Protein AF-A0A6I2VT55-F1 (afdb_monomer_lite)

Secondary structure (DSSP, 8-state):
-HHHHHHHHHHTT--HHHHHHHH--STTHHHHTT---BTTBS---HHHHHHHS-HHHHHHHHHPPTTS-EEEEEETTEEEEE-PPPHHHHHHHHHHHHHHSHHHHHHHHHHHHS-----TTT--EETTTTEE-

Structure (mmCIF, N/CA/C/O backbone):
data_AF-A0A6I2VT55-F1
#
_entry.id   AF-A0A6I2VT55-F1
#
loop_
_atom_site.group_PDB
_atom_site.id
_atom_site.type_symbol
_atom_site.label_atom_id
_atom_site.label_alt_id
_atom_site.label_comp_id
_atom_site.label_asym_id
_atom_si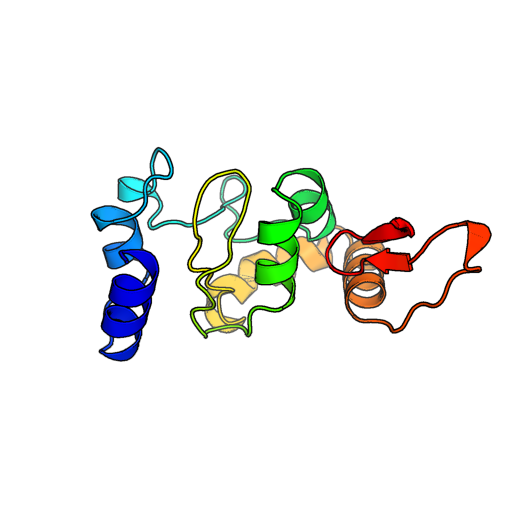te.label_entity_id
_atom_site.label_seq_id
_atom_site.pdbx_PDB_ins_code
_atom_site.Cartn_x
_atom_site.Cartn_y
_atom_site.Cartn_z
_atom_site.occupancy
_atom_site.B_iso_or_equiv
_atom_site.auth_seq_id
_atom_site.auth_comp_id
_atom_site.auth_asym_id
_atom_site.auth_atom_id
_atom_site.pdbx_PDB_model_num
ATOM 1 N N . ALA A 1 1 ? -4.137 -14.304 14.206 1.00 79.94 1 ALA A N 1
ATOM 2 C CA . ALA A 1 1 ? -5.555 -14.229 14.609 1.00 79.94 1 ALA A CA 1
ATOM 3 C C . ALA A 1 1 ? -6.063 -12.806 14.411 1.00 79.94 1 ALA A C 1
ATOM 5 O O . ALA A 1 1 ? -6.955 -12.633 13.597 1.00 79.94 1 ALA A O 1
ATOM 6 N N . GLU A 1 2 ? -5.397 -11.811 15.008 1.00 94.06 2 GLU A N 1
ATOM 7 C CA . GLU A 1 2 ? -5.775 -10.387 14.949 1.00 94.06 2 GLU A CA 1
ATOM 8 C C . GLU A 1 2 ? -6.117 -9.850 13.549 1.00 94.06 2 GLU A C 1
ATOM 10 O O . GLU A 1 2 ? -7.215 -9.356 13.339 1.00 94.06 2 GLU A O 1
A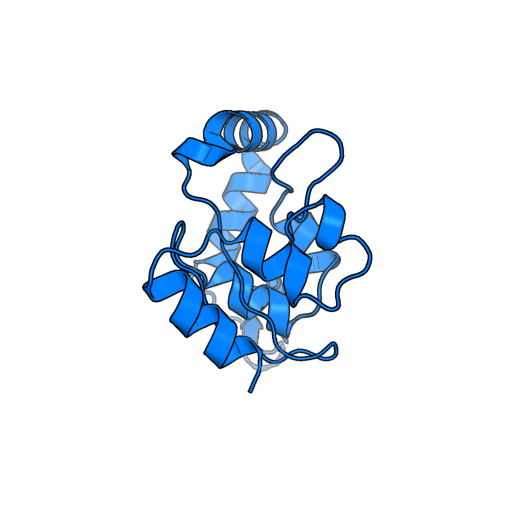TOM 15 N N . ALA A 1 3 ? -5.244 -10.036 12.551 1.00 96.75 3 ALA A N 1
ATOM 16 C CA . ALA A 1 3 ? -5.492 -9.541 11.190 1.00 96.75 3 ALA A CA 1
ATOM 17 C C . ALA A 1 3 ? -6.773 -10.111 10.542 1.00 96.75 3 ALA A C 1
ATOM 19 O O . ALA A 1 3 ? -7.418 -9.432 9.750 1.00 96.75 3 ALA A O 1
ATOM 20 N N . ARG A 1 4 ? -7.173 -11.345 10.889 1.00 97.56 4 ARG A N 1
ATOM 21 C CA . ARG A 1 4 ? -8.441 -11.921 10.406 1.00 97.56 4 ARG A CA 1
ATOM 22 C C . ARG A 1 4 ? -9.640 -11.303 11.123 1.00 97.56 4 ARG A C 1
ATOM 24 O O . ARG A 1 4 ? -10.662 -11.082 10.490 1.00 97.56 4 ARG A O 1
ATOM 31 N N . THR A 1 5 ? -9.503 -11.009 12.416 1.00 97.94 5 THR A N 1
ATOM 32 C CA . THR A 1 5 ? -10.520 -10.281 13.185 1.00 97.94 5 THR A CA 1
ATOM 33 C C . TH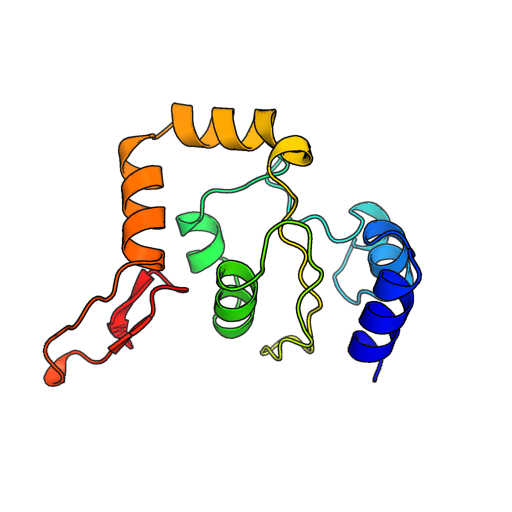R A 1 5 ? -10.732 -8.884 12.608 1.00 97.94 5 THR A C 1
ATOM 35 O O . THR A 1 5 ? -11.869 -8.510 12.358 1.00 97.94 5 THR A O 1
ATOM 38 N N . VAL A 1 6 ? -9.648 -8.153 12.322 1.00 98.25 6 VAL A N 1
ATOM 39 C CA . VAL A 1 6 ? -9.707 -6.835 11.666 1.00 98.25 6 VAL A CA 1
ATOM 40 C C . VAL A 1 6 ? -10.471 -6.918 10.347 1.00 98.25 6 VAL A C 1
ATOM 42 O O . VAL A 1 6 ? -11.418 -6.169 10.155 1.00 98.25 6 VAL A O 1
ATOM 45 N N . LEU A 1 7 ? -10.127 -7.859 9.459 1.00 98.12 7 LEU A N 1
ATOM 46 C CA . LEU A 1 7 ? -10.850 -8.035 8.192 1.00 98.12 7 LEU A CA 1
ATOM 47 C C . LEU A 1 7 ? -12.351 -8.274 8.407 1.00 98.12 7 LEU A C 1
ATOM 49 O O . LEU A 1 7 ? -13.165 -7.609 7.774 1.00 98.12 7 LEU A O 1
ATOM 53 N N . ALA A 1 8 ? -12.716 -9.151 9.343 1.00 98.12 8 ALA A N 1
ATOM 54 C CA . ALA A 1 8 ? -14.116 -9.430 9.655 1.00 98.12 8 ALA A CA 1
ATOM 55 C C . ALA A 1 8 ? -14.862 -8.214 10.235 1.00 98.12 8 ALA A C 1
ATOM 57 O O . ALA A 1 8 ? -16.068 -8.081 10.038 1.00 98.12 8 ALA A O 1
ATOM 58 N N . ASP A 1 9 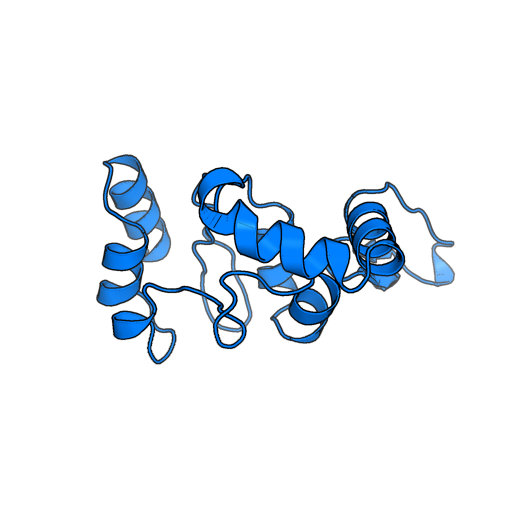? -14.183 -7.336 10.969 1.00 98.38 9 ASP A N 1
ATOM 59 C CA . ASP A 1 9 ? -14.785 -6.116 11.512 1.00 98.38 9 ASP A CA 1
ATOM 60 C C . ASP A 1 9 ? -14.942 -5.041 10.423 1.00 98.38 9 ASP A C 1
ATOM 62 O O . ASP A 1 9 ? -15.986 -4.390 10.346 1.00 98.38 9 ASP A O 1
ATOM 66 N N . LEU A 1 10 ? -13.972 -4.923 9.510 1.00 98.06 10 LEU A N 1
ATOM 67 C CA . LEU A 1 10 ? -14.059 -4.048 8.334 1.00 98.06 10 LEU A CA 1
ATOM 68 C C . LEU A 1 10 ? -15.183 -4.477 7.381 1.00 98.06 10 LEU A C 1
ATOM 70 O O . LEU A 1 10 ? -15.919 -3.629 6.883 1.00 98.06 10 LEU A O 1
ATOM 74 N N . GLU A 1 11 ? -15.378 -5.781 7.179 1.00 97.12 11 GLU A N 1
ATOM 75 C CA . GLU A 1 11 ? -16.506 -6.325 6.408 1.00 97.12 11 GLU A CA 1
ATOM 76 C C . GLU A 1 11 ? -17.868 -5.963 7.022 1.00 97.12 11 GLU A C 1
ATOM 78 O O . GLU A 1 11 ? -18.843 -5.761 6.298 1.00 97.12 11 GLU A O 1
ATOM 83 N N . LYS A 1 12 ? -17.942 -5.819 8.351 1.00 97.75 12 LYS A N 1
ATOM 84 C CA . LYS A 1 12 ? -19.146 -5.355 9.067 1.00 97.75 12 LYS A CA 1
ATOM 85 C C . LYS A 1 12 ? -19.304 -3.831 9.064 1.00 97.75 12 LYS A C 1
ATOM 87 O O . LYS A 1 12 ? -20.272 -3.326 9.629 1.00 97.75 12 LYS A O 1
ATOM 92 N N . GLY A 1 13 ? -18.378 -3.099 8.446 1.00 97.12 13 GLY A N 1
ATOM 93 C CA . GLY A 1 13 ? -18.428 -1.646 8.314 1.00 97.12 13 GLY A CA 1
ATOM 94 C C . GLY A 1 13 ? -17.652 -0.870 9.377 1.00 97.12 13 GLY A C 1
ATOM 95 O O . GLY A 1 13 ? -17.853 0.340 9.488 1.00 97.12 13 GLY A O 1
ATOM 96 N N . ALA A 1 14 ? -16.768 -1.514 10.149 1.00 98.12 14 ALA A N 1
ATOM 97 C CA . ALA A 1 14 ? -15.823 -0.774 10.983 1.00 98.12 14 ALA A CA 1
ATOM 98 C C . ALA A 1 14 ? -14.946 0.145 10.113 1.00 98.12 14 ALA A C 1
ATOM 100 O O . ALA A 1 14 ? -14.570 -0.200 8.989 1.00 98.12 14 ALA A O 1
ATOM 101 N N . ALA A 1 15 ? -14.608 1.328 10.626 1.00 97.75 15 ALA A N 1
ATOM 102 C CA . ALA A 1 15 ? -13.703 2.229 9.927 1.00 97.75 15 ALA A CA 1
ATOM 103 C C . ALA A 1 15 ? -12.260 1.712 10.021 1.00 97.75 15 ALA A C 1
ATOM 105 O O . ALA A 1 15 ? -11.792 1.347 11.098 1.00 97.75 15 ALA A O 1
ATOM 106 N N . PHE A 1 16 ? -11.525 1.751 8.905 1.00 98.00 16 PHE A N 1
ATOM 107 C CA . PHE A 1 16 ? -10.131 1.294 8.865 1.00 98.00 16 PHE A CA 1
ATOM 108 C C . PHE A 1 16 ? -9.246 2.012 9.887 1.00 98.00 16 PHE A C 1
ATOM 110 O O . PHE A 1 16 ? -8.483 1.367 10.599 1.00 98.00 16 PHE A O 1
ATOM 117 N N . ALA A 1 17 ? -9.397 3.334 10.003 1.00 97.75 17 ALA A N 1
ATOM 118 C CA . ALA A 1 17 ? -8.642 4.135 10.958 1.00 97.75 17 ALA A CA 1
ATOM 119 C C . ALA A 1 17 ? -8.920 3.732 12.416 1.00 97.75 17 ALA A C 1
ATOM 121 O O . ALA A 1 17 ? -7.994 3.710 13.221 1.00 97.75 17 ALA A O 1
ATOM 122 N N . ASP A 1 18 ? -10.160 3.356 12.743 1.00 98.38 18 ASP A N 1
ATOM 123 C CA . ASP A 1 18 ? -10.524 2.919 14.094 1.00 98.38 18 ASP A CA 1
ATOM 124 C C . ASP A 1 18 ? -9.912 1.554 14.420 1.00 98.38 18 ASP A C 1
ATOM 126 O O . ASP A 1 18 ? -9.422 1.340 15.529 1.00 98.38 18 ASP A O 1
ATOM 130 N N . GLU A 1 19 ? -9.929 0.626 13.460 1.00 98.38 19 GLU A N 1
ATOM 131 C CA . GLU A 1 19 ? -9.287 -0.684 13.598 1.00 98.38 19 GLU A CA 1
ATOM 132 C C . GLU A 1 19 ? -7.768 -0.542 13.731 1.00 98.38 19 GLU A C 1
ATOM 134 O O . GLU A 1 19 ? -7.165 -1.146 14.620 1.00 98.38 19 GLU A O 1
ATOM 139 N N . ALA A 1 20 ? -7.150 0.308 12.906 1.00 98.19 20 ALA A N 1
ATOM 140 C CA . ALA A 1 20 ? -5.726 0.602 12.979 1.00 98.19 20 ALA A CA 1
ATOM 141 C C . ALA A 1 20 ? -5.350 1.220 14.332 1.00 98.19 20 ALA A C 1
ATOM 143 O O . ALA A 1 20 ? -4.429 0.734 14.983 1.00 98.19 20 ALA A O 1
ATOM 144 N N . ALA A 1 21 ? -6.101 2.217 14.803 1.00 98.06 21 ALA A N 1
ATOM 145 C CA . ALA A 1 21 ? -5.828 2.875 16.074 1.00 98.06 21 ALA A CA 1
ATOM 146 C C . ALA A 1 21 ? -5.939 1.934 17.284 1.00 98.06 21 ALA A C 1
ATOM 148 O O . ALA A 1 21 ? -5.232 2.110 18.274 1.00 98.06 21 ALA A O 1
ATOM 149 N N . LYS A 1 22 ? -6.823 0.930 17.213 1.00 97.19 22 LYS A N 1
ATOM 150 C CA . LYS A 1 22 ? -7.054 -0.028 18.305 1.00 97.19 22 LYS A CA 1
ATOM 151 C C . LYS A 1 22 ? -6.118 -1.232 18.273 1.00 97.19 22 LYS A C 1
ATOM 153 O O . LYS A 1 22 ? -5.781 -1.750 19.335 1.00 97.19 22 LYS A O 1
ATOM 158 N N . LYS A 1 23 ? -5.779 -1.731 17.081 1.00 97.19 23 LYS A N 1
ATOM 159 C CA . LYS A 1 23 ? -5.188 -3.071 16.906 1.00 97.19 23 LYS A CA 1
ATOM 160 C C . LYS A 1 23 ? -3.853 -3.076 16.166 1.00 97.19 23 LYS A C 1
ATOM 162 O O . LYS A 1 23 ? -3.172 -4.102 16.179 1.00 97.19 23 LYS A O 1
ATOM 167 N N . SER A 1 24 ? -3.465 -1.982 15.507 1.00 97.38 24 SER A N 1
ATOM 168 C CA . SER A 1 24 ? -2.160 -1.920 14.849 1.00 97.38 24 SER A CA 1
ATOM 169 C C . SER A 1 24 ? -1.038 -1.870 15.881 1.00 97.38 24 SER A C 1
ATOM 171 O O . SER A 1 24 ? -1.138 -1.207 16.911 1.00 97.38 24 SER A O 1
ATOM 173 N N . ILE A 1 25 ? 0.054 -2.566 15.572 1.00 95.69 25 ILE A N 1
ATOM 174 C CA . ILE A 1 25 ? 1.299 -2.525 16.348 1.00 95.69 25 ILE A CA 1
ATOM 175 C C . ILE A 1 25 ? 2.304 -1.514 15.780 1.00 95.69 25 ILE A C 1
ATOM 177 O O . ILE A 1 25 ? 3.397 -1.364 16.322 1.00 95.69 25 ILE A O 1
ATOM 181 N N . GLU A 1 26 ? 1.964 -0.848 14.672 1.00 94.62 26 GLU A N 1
ATOM 182 C CA . GLU A 1 26 ? 2.776 0.229 14.112 1.00 94.62 26 GLU A CA 1
ATOM 183 C C . GLU A 1 26 ? 2.819 1.410 15.101 1.00 94.62 26 GLU A C 1
ATOM 185 O O . GLU A 1 26 ? 1.765 1.902 15.525 1.00 94.62 26 GLU A O 1
ATOM 190 N N . PRO A 1 27 ? 4.014 1.910 15.464 1.00 94.56 27 PRO A N 1
ATOM 191 C CA . PRO A 1 27 ? 4.131 3.095 16.303 1.00 94.56 27 PRO A CA 1
ATOM 192 C C . PRO A 1 27 ? 3.392 4.299 15.702 1.00 94.56 27 PRO A C 1
ATOM 194 O O . PRO A 1 27 ? 3.709 4.748 14.605 1.00 94.56 27 PRO A O 1
ATOM 197 N N . GLY A 1 28 ? 2.436 4.862 16.446 1.00 95.19 28 GLY A N 1
ATOM 198 C CA . GLY A 1 28 ? 1.681 6.049 16.031 1.00 95.19 28 GLY A CA 1
ATOM 199 C C . GLY A 1 28 ? 0.414 5.771 15.216 1.00 95.19 28 GLY A C 1
ATOM 200 O O . GLY A 1 28 ? -0.257 6.728 14.820 1.00 95.19 28 GLY A O 1
ATOM 201 N N . ALA A 1 29 ? 0.048 4.504 14.988 1.00 96.50 29 ALA A N 1
ATOM 202 C CA . ALA A 1 29 ? -1.195 4.146 14.301 1.00 96.50 29 ALA A CA 1
ATOM 203 C C . ALA A 1 29 ? -2.463 4.627 15.029 1.00 96.50 29 ALA A C 1
ATOM 205 O O . ALA A 1 29 ? -3.472 4.904 14.382 1.00 96.50 29 ALA A O 1
ATOM 206 N N . ASP A 1 30 ? -2.391 4.806 16.352 1.00 96.31 30 ASP A N 1
ATOM 207 C CA . ASP A 1 30 ? -3.419 5.443 17.187 1.00 96.31 30 ASP A CA 1
ATOM 208 C C . ASP A 1 30 ? -3.735 6.883 16.761 1.00 96.31 30 ASP A C 1
ATOM 210 O O . ASP A 1 30 ? -4.850 7.365 16.956 1.00 96.31 30 ASP A O 1
ATOM 214 N N . LYS A 1 31 ? -2.765 7.564 16.144 1.00 95.62 31 LYS A N 1
ATOM 215 C CA . LYS A 1 31 ? -2.883 8.951 15.679 1.00 95.62 31 LYS A CA 1
ATOM 216 C C . LYS A 1 31 ? -3.082 9.044 14.174 1.00 95.62 31 LYS A C 1
ATOM 218 O O . LYS A 1 31 ? -3.834 9.898 13.715 1.00 95.62 31 LYS A O 1
ATOM 223 N N . SER A 1 32 ? -2.387 8.208 13.402 1.00 95.56 32 SER A N 1
ATOM 224 C CA . SER A 1 32 ? -2.439 8.247 11.936 1.00 95.56 32 SER A CA 1
ATOM 225 C C . SER A 1 32 ? -3.629 7.486 11.351 1.00 95.56 32 SER A C 1
ATOM 227 O O . SER A 1 32 ? -3.944 7.676 10.177 1.00 95.56 32 SER A O 1
ATOM 229 N N . GLY A 1 33 ? -4.262 6.595 12.124 1.00 96.69 33 GLY A N 1
ATOM 230 C CA . GLY A 1 33 ? -5.246 5.650 11.597 1.00 96.69 33 GLY A CA 1
ATOM 231 C C . GLY A 1 33 ? -4.636 4.649 10.610 1.00 96.69 33 GLY A C 1
ATOM 232 O O . GLY A 1 33 ? -5.330 4.179 9.711 1.00 96.69 33 GLY A O 1
ATOM 233 N N . GLY A 1 34 ? -3.333 4.364 10.732 1.00 96.31 34 GLY A N 1
ATOM 234 C CA . GLY A 1 34 ? -2.581 3.490 9.823 1.00 96.31 34 GLY A CA 1
ATOM 235 C C . GLY A 1 34 ? -2.217 4.131 8.477 1.00 96.31 34 GLY A C 1
ATOM 236 O O . GLY A 1 34 ? -1.837 3.429 7.542 1.00 96.31 34 GLY A O 1
ATOM 237 N N . ALA A 1 35 ? -2.364 5.453 8.335 1.00 96.00 35 ALA A N 1
ATOM 238 C CA . ALA A 1 35 ? -2.052 6.150 7.091 1.00 96.00 35 ALA A CA 1
ATOM 239 C C . ALA A 1 35 ? -0.535 6.333 6.888 1.00 96.00 35 ALA A C 1
ATOM 241 O O . ALA A 1 35 ? 0.135 6.996 7.681 1.00 96.00 35 ALA A O 1
ATOM 242 N N . LEU A 1 36 ? -0.016 5.846 5.756 1.00 94.00 36 LEU A N 1
ATOM 243 C CA . LEU A 1 36 ? 1.388 5.988 5.341 1.00 94.00 36 LEU A CA 1
ATOM 244 C C . LEU A 1 36 ? 1.634 7.304 4.573 1.00 94.00 36 LEU A C 1
ATOM 246 O O . LEU A 1 36 ? 2.011 7.316 3.397 1.00 94.00 36 LEU A O 1
ATOM 250 N N . LYS A 1 37 ? 1.391 8.440 5.233 1.00 91.75 37 LYS A N 1
ATOM 251 C CA . LYS A 1 37 ? 1.504 9.785 4.634 1.00 91.75 37 LYS A CA 1
ATOM 252 C C . LYS A 1 37 ? 2.944 10.202 4.319 1.00 91.75 37 LYS A C 1
ATOM 254 O O . LYS A 1 37 ? 3.889 9.734 4.947 1.00 91.75 37 LYS A O 1
ATOM 259 N N . ASN A 1 38 ? 3.112 11.128 3.372 1.00 88.81 38 ASN A N 1
ATOM 260 C CA . ASN A 1 38 ? 4.385 11.799 3.079 1.00 88.81 38 ASN A CA 1
ATOM 261 C C . ASN A 1 38 ? 4.252 13.309 3.322 1.00 88.81 38 ASN A C 1
ATOM 263 O O . ASN A 1 38 ? 3.863 14.055 2.421 1.00 88.81 38 ASN A O 1
ATOM 267 N N . GLY A 1 39 ? 4.554 13.748 4.547 1.00 89.12 39 GLY A N 1
ATOM 268 C CA . GLY A 1 39 ? 4.254 15.114 4.986 1.00 89.12 39 GLY A CA 1
ATOM 269 C C . GLY A 1 39 ? 2.745 15.365 4.952 1.00 89.12 39 GLY A C 1
ATOM 270 O O . GLY A 1 39 ? 1.973 14.554 5.463 1.00 89.12 39 GLY A O 1
ATOM 271 N N . ASP A 1 40 ? 2.331 16.444 4.291 1.00 89.81 40 ASP A N 1
ATOM 272 C CA . ASP A 1 40 ? 0.914 16.796 4.126 1.00 89.81 40 ASP A CA 1
ATOM 273 C C . ASP A 1 40 ? 0.202 15.986 3.024 1.00 89.81 40 ASP A C 1
ATOM 275 O O . ASP A 1 40 ? -1.015 16.078 2.873 1.00 89.81 40 ASP A O 1
ATOM 279 N N . SER A 1 41 ? 0.937 15.186 2.241 1.00 94.06 41 SER A N 1
ATOM 280 C CA . SER A 1 41 ? 0.361 14.357 1.179 1.00 94.06 41 SER A CA 1
ATOM 281 C C . SER A 1 41 ? -0.151 13.018 1.712 1.00 94.06 41 SER A C 1
ATOM 283 O O . SER A 1 41 ? 0.586 12.267 2.357 1.00 94.06 41 SER A O 1
ATOM 285 N N . ASP A 1 42 ? -1.384 12.666 1.337 1.00 94.75 42 ASP A N 1
ATOM 286 C CA . ASP A 1 42 ? -1.994 11.356 1.607 1.00 94.75 42 ASP A CA 1
ATOM 287 C C . ASP A 1 42 ? -1.423 10.232 0.724 1.00 94.75 42 ASP A C 1
ATOM 289 O O . ASP A 1 42 ? -1.745 9.061 0.907 1.00 94.75 42 ASP A O 1
ATOM 293 N N . CYS A 1 43 ? -0.587 10.574 -0.259 1.00 94.12 43 CYS A N 1
ATOM 294 C CA . CYS A 1 43 ? 0.061 9.623 -1.158 1.00 94.12 43 CYS A CA 1
ATOM 295 C C . CYS A 1 43 ? 1.577 9.832 -1.213 1.00 94.12 43 CYS A C 1
ATOM 297 O O . CYS A 1 43 ? 2.093 10.920 -0.934 1.00 94.12 43 CYS A O 1
ATOM 299 N N . GLN A 1 44 ? 2.279 8.792 -1.656 1.00 93.75 44 GLN A N 1
ATOM 300 C CA . GLN A 1 44 ? 3.698 8.813 -2.003 1.00 93.75 44 GLN A CA 1
ATOM 301 C C . GLN A 1 44 ? 3.890 8.187 -3.393 1.00 93.75 44 GLN A C 1
ATOM 303 O O . GLN A 1 44 ? 3.006 7.475 -3.871 1.00 93.75 44 GLN A O 1
ATOM 308 N N . THR A 1 45 ? 5.026 8.435 -4.053 1.00 94.62 45 THR A N 1
ATOM 309 C CA . THR A 1 45 ? 5.333 7.786 -5.339 1.00 94.62 45 THR A CA 1
ATOM 310 C C . THR A 1 45 ? 5.536 6.283 -5.149 1.00 94.62 45 THR A C 1
ATOM 312 O O . THR A 1 45 ? 6.060 5.844 -4.122 1.00 94.62 45 THR A O 1
ATOM 315 N N . LEU A 1 46 ? 5.178 5.486 -6.161 1.00 95.12 46 LEU A N 1
ATOM 316 C CA . LEU A 1 46 ? 5.368 4.033 -6.115 1.00 95.12 46 LEU A CA 1
ATOM 317 C C . LEU A 1 46 ? 6.844 3.663 -5.895 1.00 95.12 46 LEU A C 1
ATOM 319 O O . LEU A 1 46 ? 7.144 2.851 -5.028 1.00 95.12 46 LEU A O 1
ATOM 323 N N . VAL A 1 47 ? 7.766 4.339 -6.585 1.00 94.38 47 VAL A N 1
ATOM 324 C CA . VAL A 1 47 ? 9.218 4.119 -6.450 1.00 94.38 47 VAL A CA 1
ATOM 325 C C . VAL A 1 47 ? 9.705 4.345 -5.011 1.00 94.38 47 VAL A C 1
ATOM 327 O O . VAL A 1 47 ? 10.535 3.590 -4.496 1.00 94.38 47 VAL A O 1
ATOM 330 N N . LYS A 1 48 ? 9.170 5.362 -4.320 1.00 94.44 48 LYS A N 1
ATOM 331 C CA . LYS A 1 48 ? 9.504 5.609 -2.912 1.00 94.44 48 LYS A CA 1
ATOM 332 C C . LYS A 1 48 ? 8.988 4.483 -2.021 1.00 94.44 48 LYS A C 1
ATOM 334 O O . LYS A 1 48 ? 9.731 4.012 -1.166 1.00 94.44 48 LYS A O 1
ATOM 339 N N . LEU A 1 49 ? 7.754 4.026 -2.231 1.00 94.62 49 LEU A N 1
ATOM 340 C CA . LEU A 1 49 ? 7.194 2.912 -1.461 1.00 94.62 49 LEU A CA 1
ATOM 341 C C . LEU A 1 49 ? 8.020 1.631 -1.664 1.00 94.62 49 LEU A C 1
ATOM 343 O O . LEU A 1 49 ? 8.454 1.019 -0.692 1.00 94.62 49 LEU A O 1
ATOM 347 N N . GLN A 1 50 ? 8.329 1.288 -2.916 1.00 95.06 50 GLN A N 1
ATOM 348 C CA . GLN A 1 50 ? 9.104 0.097 -3.288 1.00 95.06 50 GLN A CA 1
ATOM 349 C C . GLN A 1 50 ? 10.494 0.037 -2.645 1.00 95.06 50 GLN A C 1
ATOM 351 O O . GLN A 1 50 ? 10.969 -1.045 -2.313 1.00 95.06 50 GLN A O 1
ATOM 356 N N . SER A 1 51 ? 11.133 1.190 -2.444 1.00 94.25 51 SER A N 1
ATOM 357 C CA . SER A 1 51 ? 12.454 1.285 -1.808 1.00 94.25 51 SER A CA 1
ATOM 358 C C . SER A 1 51 ? 12.411 1.415 -0.282 1.00 94.25 51 SER A C 1
ATOM 360 O O . SER A 1 51 ? 13.433 1.205 0.367 1.00 94.25 51 SER A O 1
ATOM 362 N N . SER A 1 52 ? 11.257 1.760 0.301 1.00 94.31 52 SER A N 1
ATOM 363 C CA . SER A 1 52 ? 11.139 2.086 1.732 1.00 94.31 52 SER A CA 1
ATOM 364 C C . SER A 1 52 ? 10.501 0.983 2.577 1.00 94.31 52 SER A C 1
ATOM 366 O O . SER A 1 52 ? 10.641 1.007 3.799 1.00 94.31 52 SER A O 1
ATOM 368 N N . PHE A 1 53 ? 9.785 0.039 1.962 1.00 95.94 53 PHE A N 1
ATOM 369 C CA . PHE A 1 53 ? 8.998 -0.964 2.679 1.00 95.94 53 PHE A CA 1
ATOM 370 C C . PHE A 1 53 ? 9.470 -2.395 2.424 1.00 95.94 53 PHE A C 1
ATOM 372 O O . PHE A 1 53 ? 10.175 -2.701 1.465 1.00 95.94 53 PHE A O 1
ATOM 379 N N . ASP A 1 54 ? 9.049 -3.284 3.322 1.00 97.50 54 ASP A N 1
ATOM 380 C CA . ASP A 1 54 ? 9.295 -4.719 3.234 1.00 97.50 54 ASP A CA 1
ATOM 381 C C . ASP A 1 54 ? 8.809 -5.297 1.883 1.00 97.50 54 ASP A C 1
ATOM 383 O O . ASP A 1 54 ? 7.703 -4.970 1.438 1.00 97.50 54 ASP A O 1
ATOM 387 N N . PRO A 1 55 ? 9.586 -6.188 1.237 1.00 96.94 55 PRO A N 1
ATOM 388 C CA . PRO A 1 55 ? 9.220 -6.750 -0.055 1.00 96.94 55 PRO A CA 1
ATOM 389 C C . PRO A 1 55 ? 7.871 -7.477 -0.113 1.00 96.94 55 PRO A C 1
ATOM 391 O O . PRO A 1 55 ? 7.213 -7.438 -1.154 1.00 96.94 55 PRO A O 1
ATOM 394 N N . ASP A 1 56 ? 7.479 -8.196 0.941 1.00 97.44 56 ASP A N 1
ATOM 395 C CA . ASP A 1 56 ? 6.191 -8.896 0.998 1.00 97.44 56 ASP A CA 1
ATOM 396 C C . ASP A 1 56 ? 5.043 -7.922 1.266 1.00 97.44 56 ASP A C 1
ATOM 398 O O . ASP A 1 56 ? 3.965 -8.066 0.685 1.00 97.44 56 ASP A O 1
ATOM 402 N N . PHE A 1 57 ? 5.284 -6.891 2.086 1.00 97.81 57 PHE A N 1
ATOM 403 C CA . PHE A 1 57 ? 4.328 -5.795 2.249 1.00 97.81 57 PHE A CA 1
ATOM 404 C C . PHE A 1 57 ? 4.047 -5.122 0.902 1.00 97.81 57 PHE A C 1
ATOM 406 O O . PHE A 1 57 ? 2.886 -4.931 0.552 1.00 97.81 57 PHE A O 1
ATOM 413 N N . MET A 1 58 ? 5.090 -4.829 0.118 1.00 97.44 58 MET A N 1
ATOM 414 C CA . MET A 1 58 ? 4.941 -4.180 -1.185 1.00 97.44 58 MET A CA 1
ATOM 415 C C . MET A 1 58 ? 4.199 -5.038 -2.208 1.00 97.44 58 MET A C 1
ATOM 417 O O . MET A 1 58 ? 3.350 -4.501 -2.915 1.00 97.44 58 MET A O 1
ATOM 421 N N . ARG A 1 59 ? 4.435 -6.357 -2.247 1.00 96.19 59 ARG A N 1
ATOM 422 C CA . ARG A 1 59 ? 3.618 -7.281 -3.059 1.00 96.19 59 ARG A CA 1
ATOM 423 C C . ARG A 1 59 ? 2.142 -7.182 -2.691 1.00 96.19 59 ARG A C 1
ATOM 425 O O . ARG A 1 59 ? 1.310 -6.929 -3.553 1.00 96.19 59 ARG A O 1
ATOM 432 N N . GLY A 1 60 ? 1.829 -7.261 -1.398 1.00 96.75 60 GLY A N 1
ATOM 433 C CA . GLY A 1 60 ? 0.457 -7.095 -0.923 1.00 96.75 60 GLY A CA 1
ATOM 434 C C . GLY A 1 60 ? -0.143 -5.714 -1.215 1.00 96.75 60 GLY A C 1
ATOM 435 O O . GLY A 1 60 ? -1.328 -5.621 -1.515 1.00 96.75 60 GLY A O 1
ATOM 436 N N . ALA A 1 61 ? 0.654 -4.646 -1.136 1.00 96.75 61 ALA A N 1
ATOM 437 C CA . ALA A 1 61 ? 0.200 -3.275 -1.356 1.00 96.75 61 ALA A CA 1
ATOM 438 C C . ALA A 1 61 ? -0.064 -2.957 -2.833 1.00 96.75 61 ALA A C 1
ATOM 440 O O . ALA A 1 61 ? -1.043 -2.278 -3.135 1.00 96.75 61 ALA A O 1
ATOM 441 N N . VAL A 1 62 ? 0.784 -3.448 -3.743 1.00 95.31 62 VAL A N 1
ATOM 442 C CA . VAL A 1 62 ? 0.611 -3.272 -5.194 1.00 95.31 62 VAL A CA 1
ATOM 443 C C . VAL A 1 62 ? -0.569 -4.098 -5.711 1.00 95.31 62 VAL A C 1
ATOM 445 O O . VAL A 1 62 ? -1.331 -3.603 -6.540 1.00 95.31 62 VAL A O 1
ATOM 448 N N . ASP A 1 63 ? -0.782 -5.300 -5.167 1.00 93.75 63 ASP A N 1
ATOM 449 C CA . ASP A 1 63 ? -1.913 -6.164 -5.536 1.00 93.75 63 ASP A CA 1
ATOM 450 C C . ASP A 1 63 ? -3.254 -5.719 -4.916 1.00 93.75 63 ASP A C 1
ATOM 452 O O . ASP A 1 63 ? -4.328 -6.163 -5.342 1.00 93.75 63 ASP A O 1
ATOM 456 N N . ALA A 1 64 ? -3.227 -4.853 -3.896 1.00 96.25 64 ALA A N 1
ATOM 457 C CA . ALA A 1 64 ? -4.426 -4.414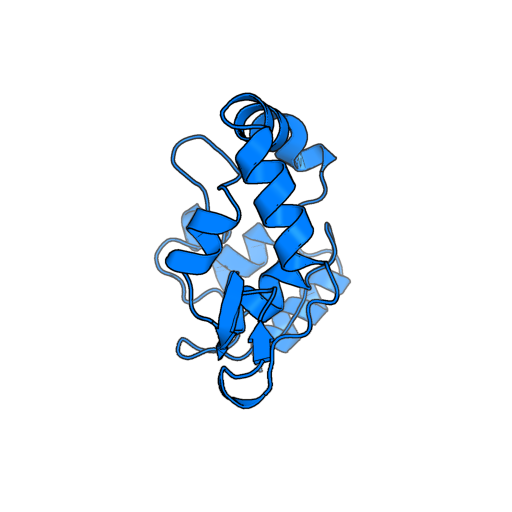 -3.193 1.00 96.25 64 ALA A CA 1
ATOM 458 C C . ALA A 1 64 ? -5.358 -3.609 -4.110 1.00 96.25 64 ALA A C 1
ATOM 460 O O . ALA A 1 64 ? -4.996 -2.576 -4.681 1.00 96.25 64 ALA A O 1
ATOM 461 N N . LYS A 1 65 ? -6.623 -4.034 -4.185 1.00 95.00 65 LYS A N 1
ATOM 462 C CA . LYS A 1 65 ? -7.650 -3.301 -4.932 1.00 95.00 65 LYS A CA 1
ATOM 463 C C . LYS A 1 65 ? -8.022 -2.012 -4.187 1.00 95.00 65 LYS A C 1
ATOM 465 O O . LYS A 1 65 ? -8.335 -2.081 -2.995 1.00 95.00 65 LYS A O 1
ATOM 470 N N . PRO A 1 66 ? -8.069 -0.848 -4.863 1.00 95.81 66 PRO A N 1
ATOM 471 C CA . PRO A 1 66 ? -8.491 0.393 -4.226 1.00 95.81 66 PRO A CA 1
ATOM 472 C C . PRO A 1 66 ? -9.868 0.265 -3.561 1.00 95.81 66 PRO A C 1
ATOM 474 O O . PRO A 1 66 ? -10.829 -0.195 -4.175 1.00 95.81 66 PRO A O 1
ATOM 477 N N . GLY A 1 67 ? -9.964 0.683 -2.301 1.00 96.88 67 GLY A N 1
ATOM 478 C CA . GLY A 1 67 ? -11.177 0.623 -1.486 1.00 96.88 67 GLY A CA 1
ATOM 479 C C . GLY A 1 67 ? -11.463 -0.728 -0.828 1.00 96.88 67 GLY A C 1
ATOM 480 O O . GLY A 1 67 ? -12.429 -0.812 -0.074 1.00 96.88 67 GLY A O 1
ATOM 481 N N . VAL A 1 68 ? -10.647 -1.760 -1.064 1.00 97.25 68 VAL A N 1
ATOM 482 C CA . VAL A 1 68 ? -10.850 -3.100 -0.499 1.00 97.25 68 VAL A CA 1
ATOM 483 C C . VAL A 1 68 ? -9.723 -3.428 0.484 1.00 97.25 68 VAL A C 1
ATOM 485 O O . VAL A 1 68 ? -8.571 -3.575 0.062 1.00 97.25 68 VAL A O 1
ATOM 488 N N . PRO A 1 69 ? -10.018 -3.578 1.790 1.00 97.56 69 PRO A N 1
ATOM 489 C CA . PRO A 1 69 ? -9.045 -4.091 2.746 1.00 97.56 69 PRO A CA 1
ATOM 490 C C . PRO A 1 69 ? -8.515 -5.462 2.310 1.00 97.56 69 PRO A C 1
ATOM 492 O O . PRO A 1 69 ? -9.283 -6.383 2.044 1.00 97.56 69 PRO A O 1
ATOM 495 N N . THR A 1 70 ? -7.195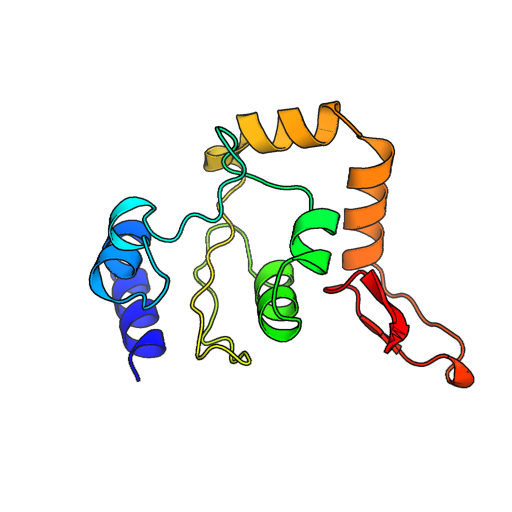 -5.592 2.224 1.00 97.06 70 THR A N 1
ATOM 496 C CA . THR A 1 70 ? -6.500 -6.758 1.669 1.00 97.06 70 THR A CA 1
ATOM 497 C C . THR A 1 70 ? -5.558 -7.348 2.711 1.00 97.06 70 THR A C 1
ATOM 499 O O . THR A 1 70 ? -4.796 -6.632 3.356 1.00 97.06 70 THR A O 1
ATOM 502 N N . GLY A 1 71 ? -5.589 -8.666 2.892 1.00 96.12 71 GLY A N 1
ATOM 503 C CA . GLY A 1 71 ? -4.700 -9.381 3.804 1.00 96.12 71 GLY A CA 1
ATOM 504 C C . GLY A 1 71 ? -5.310 -10.695 4.295 1.00 96.12 71 GLY A C 1
ATOM 505 O O . GLY A 1 71 ? -6.340 -11.125 3.777 1.00 96.12 71 GLY A O 1
ATOM 506 N N . PRO A 1 72 ? -4.715 -11.338 5.315 1.00 97.75 72 PRO A N 1
ATOM 507 C CA . PRO A 1 72 ? -3.478 -10.945 5.991 1.00 97.75 72 PRO A CA 1
ATOM 508 C C . PRO A 1 72 ? -2.236 -11.134 5.106 1.00 97.75 72 PRO A C 1
ATOM 510 O O . PRO A 1 72 ? -2.011 -12.231 4.601 1.00 97.75 72 PRO A O 1
ATOM 513 N N . ILE A 1 73 ? -1.400 -10.105 4.974 1.00 97.94 73 ILE A N 1
ATOM 514 C CA . ILE A 1 73 ? -0.120 -10.165 4.249 1.00 97.94 73 ILE A CA 1
ATOM 515 C C . ILE A 1 73 ? 1.006 -10.414 5.250 1.00 97.94 73 ILE A C 1
ATOM 517 O O . ILE A 1 73 ? 1.226 -9.598 6.143 1.00 97.94 73 ILE A O 1
ATOM 521 N N . LYS A 1 74 ? 1.708 -11.545 5.145 1.00 97.75 74 LYS A N 1
ATOM 522 C CA . LYS A 1 74 ? 2.866 -11.838 6.004 1.00 97.75 74 LYS A CA 1
ATOM 523 C C . LYS A 1 74 ? 4.074 -11.035 5.523 1.00 97.75 74 LYS A C 1
ATOM 525 O O . LYS A 1 74 ? 4.359 -11.055 4.341 1.00 97.75 74 LYS A O 1
ATOM 530 N N . SER A 1 75 ? 4.798 -10.402 6.440 1.00 97.44 75 SER A N 1
ATOM 531 C CA . SER A 1 75 ? 6.100 -9.764 6.186 1.00 97.44 75 SER A CA 1
ATOM 532 C C . SER A 1 75 ? 7.072 -10.053 7.342 1.00 97.44 75 SER A C 1
ATOM 534 O O . SER A 1 75 ? 6.684 -10.713 8.322 1.00 97.44 75 SER A O 1
ATOM 536 N N . ALA A 1 76 ? 8.310 -9.549 7.286 1.00 97.06 76 ALA A N 1
ATOM 537 C CA . ALA A 1 76 ? 9.260 -9.638 8.400 1.00 97.06 76 ALA A CA 1
ATOM 538 C C . ALA A 1 76 ? 8.726 -9.017 9.710 1.00 97.06 76 ALA A C 1
ATOM 540 O O . ALA A 1 76 ? 9.068 -9.484 10.794 1.00 97.06 76 ALA A O 1
ATOM 541 N N . PHE A 1 77 ? 7.826 -8.032 9.625 1.00 95.56 77 PHE A N 1
ATOM 542 C CA . PHE A 1 77 ? 7.294 -7.287 10.775 1.00 95.56 77 PHE A CA 1
ATOM 543 C C . PHE A 1 77 ? 6.013 -7.873 11.380 1.00 95.56 77 PHE A C 1
ATOM 545 O O . PHE A 1 77 ? 5.549 -7.407 12.416 1.00 95.56 77 PHE A O 1
ATOM 552 N N . GLY A 1 78 ? 5.424 -8.899 10.760 1.00 96.50 78 GLY A N 1
ATOM 553 C CA . GLY A 1 78 ? 4.176 -9.487 11.244 1.00 96.50 78 GLY A CA 1
ATOM 554 C C . GLY A 1 78 ? 3.191 -9.774 10.124 1.00 96.50 78 GLY A C 1
ATOM 555 O O . GLY A 1 78 ? 3.584 -10.311 9.088 1.00 96.50 78 GLY A O 1
ATOM 556 N N . TYR A 1 79 ? 1.916 -9.486 10.376 1.00 97.94 79 TYR A N 1
ATOM 557 C CA . TYR A 1 79 ? 0.832 -9.606 9.407 1.00 97.94 79 TYR A CA 1
ATOM 558 C C . TYR A 1 79 ? 0.165 -8.251 9.218 1.00 97.94 79 TYR A C 1
ATOM 560 O O . TYR A 1 79 ? -0.186 -7.605 10.201 1.00 97.94 79 TYR A O 1
ATOM 568 N N . HIS A 1 80 ? -0.066 -7.879 7.966 1.00 98.19 80 HIS A N 1
ATOM 569 C CA . HIS A 1 80 ? -0.651 -6.600 7.585 1.00 98.19 80 HIS A CA 1
ATOM 570 C C . HIS A 1 80 ? -2.052 -6.794 7.014 1.00 98.19 80 HIS A C 1
ATOM 572 O O . HIS A 1 80 ? -2.317 -7.768 6.305 1.00 98.19 80 HIS A O 1
ATOM 578 N N . VAL A 1 81 ? -2.934 -5.845 7.307 1.00 98.44 81 VAL A N 1
ATOM 579 C CA . VAL A 1 81 ? -4.149 -5.592 6.529 1.00 98.44 81 VAL A CA 1
ATOM 580 C C . VAL A 1 81 ? -3.921 -4.251 5.849 1.00 98.44 81 VAL A C 1
ATOM 582 O O . VAL A 1 81 ? -3.617 -3.273 6.523 1.00 98.44 81 VAL A O 1
ATOM 585 N N . ILE A 1 82 ? -3.999 -4.217 4.526 1.00 98.38 82 ILE A N 1
ATOM 586 C CA . ILE A 1 82 ? -3.619 -3.067 3.706 1.00 98.38 82 ILE A CA 1
ATOM 587 C C . ILE A 1 82 ? -4.868 -2.523 3.023 1.00 98.38 82 ILE A C 1
ATOM 589 O O . ILE A 1 82 ? -5.642 -3.282 2.443 1.00 98.38 82 ILE A O 1
ATOM 593 N N . LEU A 1 83 ? -5.056 -1.207 3.065 1.00 97.81 83 LEU A N 1
ATOM 594 C CA . LEU A 1 83 ? -6.082 -0.513 2.297 1.00 97.81 83 LEU A CA 1
ATOM 595 C C . LEU A 1 83 ? -5.410 0.480 1.350 1.00 97.81 83 LEU A C 1
ATOM 597 O O . LEU A 1 83 ? -4.901 1.513 1.778 1.00 97.81 83 LEU A O 1
ATOM 601 N N . SER A 1 84 ? -5.461 0.189 0.052 1.00 96.81 84 SER A N 1
ATOM 602 C CA . SER A 1 84 ? -5.232 1.212 -0.967 1.00 96.81 84 SER A CA 1
ATOM 603 C C . SER A 1 84 ? -6.476 2.098 -1.025 1.00 96.81 84 SER A C 1
ATOM 605 O O . SER A 1 84 ? -7.582 1.595 -1.230 1.00 96.81 84 SER A O 1
ATOM 607 N N . HIS A 1 85 ? -6.352 3.401 -0.773 1.00 95.81 85 HIS A N 1
ATOM 608 C CA . HIS A 1 85 ? -7.523 4.279 -0.769 1.00 95.81 85 HIS A CA 1
ATOM 609 C C . HIS A 1 85 ? -8.138 4.406 -2.175 1.00 95.81 85 HIS A C 1
ATOM 611 O O . HIS A 1 85 ? -7.412 4.475 -3.168 1.00 95.81 85 HIS A O 1
ATOM 617 N N . PRO A 1 86 ? -9.478 4.482 -2.293 1.00 96.00 86 PRO A N 1
ATOM 618 C CA . PRO A 1 86 ? -10.113 4.742 -3.577 1.00 96.00 86 PRO A CA 1
ATOM 619 C C . PRO A 1 86 ? -9.721 6.136 -4.079 1.00 96.00 86 PRO A C 1
ATOM 621 O O . PRO A 1 86 ? -9.623 7.076 -3.288 1.00 96.00 86 PRO A O 1
ATOM 624 N N . TYR A 1 87 ? -9.550 6.275 -5.397 1.00 95.12 87 TYR A N 1
ATOM 625 C CA . TYR A 1 87 ? -9.046 7.499 -6.030 1.00 95.12 87 TYR A CA 1
ATOM 626 C C . TYR A 1 87 ? -9.756 8.771 -5.549 1.00 95.12 87 TYR A C 1
ATOM 628 O O . TYR A 1 87 ? -9.095 9.747 -5.218 1.00 95.12 87 TYR A O 1
ATOM 636 N N . GLU A 1 88 ? -11.083 8.751 -5.405 1.00 96.81 88 GLU A N 1
ATOM 637 C CA . GLU A 1 88 ? -11.855 9.927 -4.974 1.00 96.81 88 GLU A CA 1
ATOM 638 C C . GLU A 1 88 ? -11.495 10.446 -3.575 1.00 96.81 88 GLU A C 1
ATOM 640 O O . GLU A 1 88 ? -11.730 11.612 -3.270 1.00 96.81 88 GLU A O 1
ATOM 645 N N . LYS A 1 89 ? -10.906 9.607 -2.715 1.00 95.75 89 LYS A N 1
ATOM 646 C CA . LYS A 1 89 ? -10.444 10.016 -1.381 1.00 95.75 89 LYS A CA 1
ATOM 647 C C . LYS A 1 89 ? -9.061 10.659 -1.402 1.00 95.75 89 LYS A C 1
ATOM 649 O O . LYS A 1 89 ? -8.750 11.408 -0.488 1.00 95.75 89 LYS A O 1
ATOM 654 N N . VAL A 1 90 ? -8.263 10.392 -2.434 1.00 95.69 90 VAL A N 1
ATOM 655 C CA . VAL A 1 90 ? -6.856 10.821 -2.532 1.00 95.69 90 VAL A CA 1
ATOM 656 C C . VAL A 1 90 ? -6.550 11.607 -3.809 1.00 95.69 90 VAL A C 1
ATOM 658 O O . VAL A 1 90 ? -5.395 11.898 -4.114 1.00 95.69 90 VAL A O 1
ATOM 661 N N . LYS A 1 91 ? -7.587 11.987 -4.563 1.00 97.00 91 LYS A N 1
ATOM 662 C CA . LYS A 1 91 ? -7.499 12.610 -5.889 1.00 97.00 91 LYS A CA 1
ATOM 663 C C . LYS A 1 91 ? -6.536 13.789 -5.929 1.00 97.00 91 LYS A C 1
ATOM 665 O O . LYS A 1 91 ? -5.724 13.876 -6.844 1.00 97.00 91 LYS A O 1
ATOM 670 N N . THR A 1 92 ? -6.608 14.680 -4.943 1.00 97.06 92 THR A N 1
ATOM 671 C CA . THR A 1 92 ? -5.736 15.858 -4.867 1.00 97.06 92 THR A CA 1
ATOM 672 C C . THR A 1 92 ? -4.264 15.458 -4.767 1.00 97.06 92 THR A C 1
ATOM 674 O O . THR A 1 92 ? -3.457 15.941 -5.560 1.00 97.06 92 THR A O 1
ATOM 677 N N . SER A 1 93 ? -3.918 14.537 -3.862 1.00 96.50 93 SER A N 1
ATOM 678 C CA . SER A 1 93 ? -2.544 14.050 -3.690 1.00 96.50 93 SER A CA 1
ATOM 679 C C . SER A 1 93 ? -2.050 13.266 -4.904 1.00 96.50 93 SER A C 1
ATOM 681 O O . SER A 1 93 ? -0.932 13.496 -5.356 1.00 96.50 93 SER A O 1
ATOM 683 N N . VAL A 1 94 ? -2.885 12.401 -5.490 1.00 95.56 94 VAL A N 1
ATOM 684 C CA . VAL A 1 94 ? -2.524 11.653 -6.707 1.00 95.56 94 VAL A CA 1
ATOM 685 C C . VAL A 1 94 ? -2.250 12.606 -7.871 1.00 95.56 94 VAL A C 1
ATOM 687 O O . VAL A 1 94 ? -1.229 12.478 -8.540 1.00 95.56 94 VAL A O 1
ATOM 690 N N . LEU A 1 95 ? -3.120 13.595 -8.101 1.00 96.38 95 LEU A N 1
ATOM 691 C CA . LEU A 1 95 ? -2.919 14.578 -9.167 1.00 96.38 95 LEU A CA 1
ATOM 692 C C . LEU A 1 95 ? -1.677 15.441 -8.934 1.00 96.38 95 LEU A C 1
ATOM 694 O O . LEU A 1 95 ? -1.019 15.799 -9.906 1.00 96.38 95 LEU A O 1
ATOM 698 N N . ALA A 1 96 ? -1.359 15.781 -7.684 1.00 96.38 96 ALA A N 1
ATOM 699 C CA . ALA A 1 96 ? -0.137 16.510 -7.359 1.00 96.38 96 ALA A CA 1
ATOM 700 C C . ALA A 1 96 ? 1.111 15.680 -7.697 1.00 96.38 96 ALA A C 1
ATOM 702 O O . ALA A 1 96 ? 1.969 16.163 -8.428 1.00 96.38 96 ALA A O 1
ATOM 703 N N . ILE A 1 97 ? 1.163 14.417 -7.258 1.00 94.88 97 ILE A N 1
ATOM 704 C CA . ILE A 1 97 ? 2.282 13.502 -7.534 1.00 94.88 97 ILE A CA 1
ATOM 705 C C . ILE A 1 97 ? 2.476 13.292 -9.037 1.00 94.88 97 ILE A C 1
ATOM 707 O O . ILE A 1 97 ? 3.590 13.411 -9.537 1.00 94.88 97 ILE A O 1
ATOM 711 N N . VAL A 1 98 ? 1.394 13.012 -9.771 1.00 94.81 98 VAL A N 1
ATOM 712 C CA . VAL A 1 98 ? 1.472 12.775 -11.219 1.00 94.81 98 VAL A CA 1
ATOM 713 C C . VAL A 1 98 ? 1.907 14.035 -11.970 1.00 94.81 98 VAL A C 1
ATOM 715 O O . VAL A 1 98 ? 2.624 13.924 -12.955 1.00 94.81 98 VAL A O 1
ATOM 718 N N . LYS A 1 99 ? 1.498 15.233 -11.534 1.00 96.62 99 LYS A N 1
ATOM 719 C CA . LYS A 1 99 ? 1.915 16.493 -12.176 1.00 96.62 99 LYS A CA 1
ATOM 720 C C . LYS A 1 99 ? 3.378 16.843 -11.926 1.00 96.62 99 LYS A C 1
ATOM 722 O O . LYS A 1 99 ? 3.971 17.483 -12.786 1.00 96.62 99 LYS A O 1
ATOM 727 N N . ASP A 1 100 ? 3.913 16.467 -10.769 1.00 96.69 100 ASP A N 1
ATOM 728 C CA . ASP A 1 100 ? 5.297 16.752 -10.383 1.00 96.69 100 ASP A CA 1
ATOM 729 C C . ASP A 1 100 ? 6.296 16.015 -11.287 1.00 96.69 100 ASP A C 1
ATOM 731 O O . ASP A 1 100 ? 7.236 16.616 -11.800 1.00 96.69 100 ASP A O 1
ATOM 735 N N . ASP A 1 101 ? 6.031 14.735 -11.572 1.00 96.31 101 ASP A N 1
ATOM 736 C CA . ASP A 1 101 ? 6.873 13.918 -12.453 1.00 96.31 101 ASP A CA 1
ATOM 737 C C . ASP A 1 101 ? 6.040 12.918 -13.280 1.00 96.31 101 ASP A C 1
ATOM 739 O O . ASP A 1 101 ? 5.969 11.721 -12.968 1.00 96.31 101 ASP A O 1
ATOM 743 N N . PRO A 1 102 ? 5.343 13.380 -14.330 1.00 95.88 102 PRO A N 1
ATOM 744 C CA . PRO A 1 102 ? 4.393 12.545 -15.061 1.00 95.88 102 PRO A CA 1
ATOM 745 C C . PRO A 1 102 ? 5.066 11.367 -15.767 1.00 95.88 102 PRO A C 1
ATOM 747 O O . PRO A 1 102 ? 4.491 10.280 -15.825 1.00 95.88 102 PRO A O 1
ATOM 750 N N . GLY A 1 103 ? 6.283 11.567 -16.282 1.00 96.69 103 GLY A N 1
ATOM 751 C CA . GLY A 1 103 ? 7.026 10.545 -17.014 1.00 96.69 103 GLY A CA 1
ATOM 752 C C . GLY A 1 103 ? 7.430 9.381 -16.116 1.00 96.69 103 GLY A C 1
ATOM 753 O O . GLY A 1 103 ? 7.108 8.232 -16.426 1.00 96.69 103 GLY A O 1
ATOM 754 N N . ASN A 1 104 ? 8.069 9.667 -14.978 1.00 95.62 104 ASN A N 1
ATOM 755 C CA . ASN A 1 104 ? 8.521 8.602 -14.085 1.00 95.62 104 ASN A CA 1
ATOM 756 C C . ASN A 1 104 ? 7.358 7.924 -13.357 1.00 95.62 104 ASN A C 1
ATOM 758 O O . ASN A 1 104 ? 7.406 6.713 -13.156 1.00 95.62 104 ASN A O 1
ATOM 762 N N . ASN A 1 105 ? 6.287 8.649 -13.013 1.00 95.50 105 ASN A N 1
ATOM 763 C CA . ASN A 1 105 ? 5.100 8.023 -12.421 1.00 95.50 105 ASN A CA 1
ATOM 764 C C . ASN A 1 105 ? 4.389 7.086 -13.410 1.00 95.50 105 ASN A C 1
ATOM 766 O O . ASN A 1 105 ? 3.981 5.990 -13.023 1.00 95.50 105 ASN A O 1
ATOM 770 N N . LEU A 1 106 ? 4.277 7.480 -14.686 1.00 95.19 106 LEU A N 1
ATOM 771 C CA . LEU A 1 106 ? 3.730 6.610 -15.728 1.00 95.19 106 LEU A CA 1
ATOM 772 C C . LEU A 1 106 ? 4.609 5.373 -15.936 1.00 95.19 106 LEU A C 1
ATOM 774 O O . LEU A 1 106 ? 4.093 4.257 -15.968 1.00 95.19 106 LEU A O 1
ATOM 778 N N . LEU A 1 107 ? 5.928 5.560 -16.039 1.00 95.75 107 LEU A N 1
ATOM 779 C CA . LEU A 1 107 ? 6.876 4.460 -16.200 1.00 95.75 107 LEU A CA 1
ATOM 780 C C . LEU A 1 107 ? 6.807 3.485 -15.021 1.00 95.75 107 LEU A C 1
ATOM 782 O O . LEU A 1 107 ? 6.714 2.282 -15.241 1.00 95.75 107 LEU A O 1
ATOM 786 N N . ALA A 1 108 ? 6.801 3.985 -13.783 1.00 95.06 108 ALA A N 1
ATOM 787 C CA . ALA A 1 108 ? 6.730 3.147 -12.590 1.00 95.06 108 ALA A CA 1
ATOM 788 C C . ALA A 1 108 ? 5.446 2.303 -12.558 1.00 95.06 108 ALA A C 1
ATOM 790 O O . ALA A 1 108 ? 5.513 1.103 -12.303 1.00 95.06 108 ALA A O 1
ATOM 791 N N . GLY A 1 109 ? 4.291 2.903 -12.870 1.00 94.19 109 GLY A N 1
ATOM 792 C CA . GLY A 1 109 ? 3.019 2.177 -12.946 1.00 94.19 109 GLY A CA 1
ATOM 793 C C . GLY A 1 109 ? 2.961 1.159 -14.092 1.00 94.19 109 GLY A C 1
ATOM 794 O O . GLY A 1 109 ? 2.378 0.085 -13.947 1.00 94.19 109 GLY A O 1
ATOM 795 N N . TYR A 1 110 ? 3.589 1.464 -15.230 1.00 95.44 110 TYR A N 1
ATOM 796 C CA . TYR A 1 110 ? 3.701 0.515 -16.336 1.00 95.44 110 TYR A CA 1
ATOM 797 C C . TYR A 1 110 ? 4.585 -0.677 -15.955 1.00 95.44 110 TYR A C 1
ATOM 799 O O . TYR A 1 110 ? 4.173 -1.823 -16.100 1.00 95.44 110 TYR A O 1
ATOM 807 N N . LEU A 1 111 ? 5.772 -0.422 -15.402 1.00 95.62 111 LEU A N 1
ATOM 808 C CA . LEU A 1 111 ? 6.712 -1.466 -14.988 1.00 95.62 111 LEU A CA 1
ATOM 809 C C . LEU A 1 111 ? 6.154 -2.366 -13.875 1.00 95.62 111 LEU A C 1
ATOM 811 O O . LEU A 1 111 ? 6.486 -3.550 -13.831 1.00 95.62 111 LEU A O 1
ATOM 815 N N . SER A 1 112 ? 5.296 -1.840 -12.995 1.00 95.31 112 SER A N 1
ATOM 816 C CA . SER A 1 112 ? 4.706 -2.642 -11.919 1.00 95.31 112 SER A CA 1
ATOM 817 C C . SER A 1 112 ? 3.586 -3.578 -12.366 1.00 95.31 112 SER A C 1
ATOM 819 O O . SER A 1 112 ? 3.296 -4.541 -11.661 1.00 95.31 112 SER A O 1
ATOM 821 N N . SER A 1 113 ? 2.960 -3.309 -13.515 1.00 93.38 113 SER A N 1
ATOM 822 C CA . SER A 1 113 ? 1.792 -4.054 -14.010 1.00 93.38 113 SER A CA 1
ATOM 823 C C . SER A 1 113 ? 2.040 -4.815 -15.314 1.00 93.38 113 SER A C 1
ATOM 825 O O . SER A 1 113 ? 1.245 -5.682 -15.676 1.00 93.38 113 SER A O 1
ATOM 827 N N . ALA A 1 114 ? 3.124 -4.503 -16.027 1.00 94.81 114 ALA A N 1
ATOM 828 C CA . ALA A 1 114 ? 3.486 -5.168 -17.266 1.00 94.81 114 ALA A CA 1
ATOM 829 C C . ALA A 1 114 ? 4.002 -6.595 -17.027 1.00 94.81 114 ALA A C 1
ATOM 831 O O . ALA A 1 114 ? 4.735 -6.867 -16.075 1.00 94.81 114 ALA A O 1
ATOM 832 N N . ASP A 1 115 ? 3.679 -7.485 -17.964 1.00 94.12 115 ASP A N 1
ATOM 833 C CA . ASP A 1 115 ? 4.295 -8.806 -18.059 1.00 94.12 115 ASP A CA 1
ATOM 834 C C . ASP A 1 115 ? 5.693 -8.666 -18.680 1.00 94.12 115 ASP A C 1
ATOM 836 O O . ASP A 1 115 ? 5.851 -8.511 -19.895 1.00 94.12 115 ASP A O 1
ATOM 840 N N . ILE A 1 116 ? 6.716 -8.625 -17.823 1.00 96.06 116 ILE A N 1
ATOM 841 C CA . ILE A 1 116 ? 8.113 -8.444 -18.219 1.00 96.06 116 ILE A CA 1
ATOM 842 C C . ILE A 1 116 ? 8.853 -9.762 -18.030 1.00 96.06 116 ILE A C 1
ATOM 844 O O . ILE A 1 116 ? 9.062 -10.234 -16.915 1.00 96.06 116 ILE A O 1
ATOM 848 N N . THR A 1 117 ? 9.329 -10.321 -19.139 1.00 96.31 117 THR A N 1
ATOM 849 C CA . THR A 1 117 ? 10.256 -11.453 -19.124 1.00 96.31 117 THR A CA 1
ATOM 850 C C . THR A 1 117 ? 11.683 -10.952 -19.303 1.00 96.31 117 THR A C 1
ATOM 852 O O . THR A 1 117 ? 11.981 -10.202 -20.233 1.00 96.31 117 THR A O 1
ATOM 855 N N . VAL A 1 118 ? 12.583 -11.408 -18.437 1.00 95.81 118 VAL A N 1
ATOM 856 C CA . VAL A 1 118 ? 14.030 -11.222 -18.588 1.00 95.81 118 VAL A CA 1
ATOM 857 C C . VAL A 1 118 ? 14.682 -12.569 -18.881 1.00 95.81 118 VAL A C 1
ATOM 859 O O . VAL A 1 118 ? 14.102 -13.623 -18.617 1.00 95.81 118 VAL A O 1
ATOM 862 N N . ASN A 1 119 ? 15.885 -12.562 -19.459 1.00 97.06 119 ASN A N 1
ATOM 863 C CA . ASN A 1 119 ? 16.632 -13.806 -19.626 1.00 97.06 119 ASN A CA 1
ATOM 864 C C . ASN A 1 119 ? 16.845 -14.452 -18.245 1.00 97.06 119 ASN A C 1
ATOM 866 O O . ASN A 1 119 ? 17.284 -13.778 -17.313 1.00 97.06 119 ASN A O 1
ATOM 870 N N . SER A 1 120 ? 16.559 -15.750 -18.133 1.00 95.00 120 SER A N 1
ATOM 871 C CA . SER A 1 120 ? 16.550 -16.475 -16.860 1.00 95.00 120 SER A CA 1
ATOM 872 C C . SER A 1 120 ? 17.888 -16.458 -16.120 1.00 95.00 120 SER A C 1
ATOM 874 O O . SER A 1 120 ? 17.902 -16.683 -14.916 1.00 95.00 120 SER A O 1
ATOM 876 N N . VAL A 1 121 ? 19.010 -16.179 -16.799 1.00 97.00 121 VAL A N 1
ATOM 877 C CA . VAL A 1 121 ? 20.313 -16.005 -16.127 1.00 97.00 121 VAL A CA 1
ATOM 878 C C . VAL A 1 121 ? 20.340 -14.795 -15.192 1.00 97.00 121 VAL A C 1
ATOM 880 O O . VAL A 1 121 ? 21.173 -14.748 -14.293 1.00 97.00 121 VAL A O 1
ATOM 883 N N . TYR A 1 122 ? 19.459 -13.815 -15.415 1.00 96.00 122 TYR A N 1
ATOM 884 C CA . TYR A 1 122 ? 19.359 -12.608 -14.600 1.00 96.00 122 TYR A CA 1
ATOM 885 C C . TYR A 1 122 ? 18.319 -12.726 -13.489 1.00 96.00 122 TYR A C 1
ATOM 887 O O . TYR A 1 122 ? 18.414 -11.962 -12.536 1.00 96.00 122 TYR A O 1
ATOM 895 N N . GLY A 1 123 ? 17.369 -13.663 -13.599 1.00 96.31 123 GLY A N 1
ATOM 896 C CA . GLY A 1 123 ? 16.325 -13.891 -12.602 1.00 96.31 123 GLY A CA 1
ATOM 897 C C . GLY A 1 123 ? 14.908 -13.695 -13.140 1.00 96.31 123 GLY A C 1
ATOM 898 O O . GLY A 1 123 ? 14.641 -13.930 -14.319 1.00 96.31 123 GLY A O 1
ATOM 899 N N . THR A 1 124 ? 13.992 -13.284 -12.263 1.00 96.31 124 THR A N 1
ATOM 900 C CA . THR A 1 124 ? 12.584 -12.987 -12.579 1.00 96.31 124 THR A CA 1
ATOM 901 C C . THR A 1 124 ? 12.249 -11.544 -12.224 1.00 96.31 124 THR A C 1
ATOM 903 O O . THR A 1 124 ? 12.664 -11.045 -11.180 1.00 96.31 124 THR A O 1
ATOM 906 N N . TRP A 1 125 ? 11.489 -10.866 -13.082 1.00 96.81 125 TRP A N 1
ATOM 907 C CA . TRP A 1 125 ? 10.973 -9.533 -12.784 1.00 96.81 125 TRP A CA 1
ATOM 908 C C . TRP A 1 125 ? 9.947 -9.581 -11.641 1.00 96.81 125 TRP A C 1
ATOM 910 O O . TRP A 1 125 ? 8.961 -10.311 -11.719 1.00 96.81 125 TRP A O 1
ATOM 920 N N . ASP A 1 126 ? 10.161 -8.785 -10.594 1.00 95.75 126 ASP A N 1
ATOM 921 C CA . ASP A 1 126 ? 9.201 -8.546 -9.514 1.00 95.75 126 ASP A CA 1
ATOM 922 C C . ASP A 1 126 ? 8.619 -7.135 -9.681 1.00 95.75 126 ASP A C 1
ATOM 924 O O . ASP A 1 126 ? 9.185 -6.145 -9.208 1.00 95.75 126 ASP A O 1
ATOM 928 N N . GLY A 1 127 ? 7.478 -7.036 -10.372 1.00 95.50 127 GLY A N 1
ATOM 929 C CA . GLY A 1 127 ? 6.810 -5.759 -10.650 1.00 95.50 127 GLY A CA 1
ATOM 930 C C . GLY A 1 127 ? 6.387 -5.003 -9.391 1.00 95.50 127 GLY A C 1
ATOM 931 O O . GLY A 1 127 ? 6.407 -3.771 -9.371 1.00 95.50 127 GLY A O 1
ATOM 932 N N . ALA A 1 128 ? 6.105 -5.714 -8.297 1.00 95.12 128 ALA A N 1
ATOM 933 C CA . ALA A 1 128 ? 5.778 -5.071 -7.035 1.00 95.12 128 ALA A CA 1
ATOM 934 C C . ALA A 1 128 ? 6.979 -4.346 -6.423 1.00 95.12 128 ALA A C 1
ATOM 936 O O . ALA A 1 128 ? 6.775 -3.380 -5.693 1.00 95.12 128 ALA A O 1
ATOM 937 N N . LEU A 1 129 ? 8.212 -4.756 -6.738 1.00 95.44 129 LEU A N 1
ATOM 938 C CA . LEU A 1 129 ? 9.441 -4.107 -6.264 1.00 95.44 129 LEU A CA 1
ATOM 939 C C . LEU A 1 129 ? 10.150 -3.266 -7.324 1.00 95.44 129 LEU A C 1
ATOM 941 O O . LEU A 1 129 ? 11.013 -2.466 -6.972 1.00 95.44 129 LEU A O 1
ATOM 945 N N . GLY A 1 130 ? 9.819 -3.449 -8.601 1.00 94.44 130 GLY A N 1
ATOM 946 C CA . GLY A 1 130 ? 10.523 -2.796 -9.700 1.00 94.44 130 GLY A CA 1
ATOM 947 C C . GLY A 1 130 ? 11.955 -3.313 -9.881 1.00 94.44 130 GLY A C 1
ATOM 948 O O . GLY A 1 130 ? 12.832 -2.550 -10.286 1.00 94.44 130 GLY A O 1
ATOM 949 N N . THR A 1 131 ? 12.219 -4.580 -9.543 1.00 94.94 131 THR A N 1
ATOM 950 C CA . THR A 1 131 ? 13.562 -5.182 -9.577 1.00 94.94 131 THR A CA 1
ATOM 951 C C . THR A 1 131 ? 13.551 -6.593 -10.159 1.00 94.94 131 THR A C 1
ATOM 953 O O . THR A 1 131 ? 12.501 -7.208 -10.333 1.00 94.94 131 THR A O 1
ATOM 956 N N . ILE A 1 132 ? 14.741 -7.112 -10.471 1.00 95.81 132 ILE A N 1
ATOM 957 C CA . ILE A 1 132 ? 14.946 -8.518 -10.837 1.00 95.81 132 ILE A CA 1
ATOM 958 C C . ILE A 1 132 ? 15.401 -9.284 -9.585 1.00 95.81 132 ILE A C 1
ATOM 960 O O . ILE A 1 132 ? 16.230 -8.771 -8.828 1.00 95.81 132 ILE A O 1
ATOM 964 N N . LYS A 1 133 ? 14.861 -10.488 -9.377 1.00 90.00 133 LYS A N 1
ATOM 965 C CA . LYS A 1 133 ? 15.189 -11.408 -8.278 1.00 90.00 133 LYS A CA 1
ATOM 966 C C . LYS A 1 133 ? 15.766 -12.729 -8.748 1.00 90.00 133 LYS A C 1
ATOM 968 O O . LYS A 1 133 ? 15.252 -13.255 -9.761 1.00 90.00 133 LYS A O 1
#

Radius of gyration: 15.81 Å; chains: 1; bounding box: 40×33×38 Å

Sequence (133 aa):
AEARTVLADLEKGAAFADEAAKKSIEPGADKSGGALKNGDSDCQTLVKLQSSFDPDFMRGAVDAKPGVPTGPIKSAFGYHVILSHPYEKVKTSVLAIVKDDPGNNLLAGYLSSADITVNSVYGTWDGALGTIK

Foldseek 3Di:
DLVVVLLVVVVVPDDQLVSQLVRNPPPCSVPCSPQPADVVASDDALLCDLVPDFLQVLVQALPADAPHFTDQGDTPVGGDTDHRHHCVVRVVRVVVVCVVPVPVSVVLNCQLPDDDDDDPVQAGRHSSNSDHD

pLDDT: mean 95.88, std 2.24, range [79.94, 98.44]